Protein AF-A0A919H7Z7-F1 (afdb_monomer)

Mean predicted aligned error: 9.67 Å

Solvent-accessible surface area (backbone atoms only — not comparable to full-atom values): 5121 Å² total; per-residue (Å²): 135,91,44,68,61,90,94,42,79,44,87,48,73,65,46,50,49,51,51,26,50,52,31,63,70,55,76,95,84,66,53,74,66,58,46,49,54,37,40,50,52,20,49,50,61,32,69,76,35,67,72,50,37,53,50,53,53,50,52,51,48,53,53,42,65,77,70,43,96,58,57,69,64,56,56,54,58,54,58,55,53,58,68,74,75,111

Secondary structure (DSSP, 8-state):
--EEETTEEE-SHHHHHHHHHHHHH--TT--HHHHHHHHHHHHHHHHT-HHHHHHHHHHHHHHHHHH-SSHHHHHHHHHHHHHH--

Sequence (86 aa):
MRHFIGHREIVTGDDTLRFALDLWLGPGDETPEERAARLDAGRQILADDPDLFDRAMHLVTEVLDHVATDVLDRAHLTATREVTAA

Foldseek 3Di:
DFDDDPHDTDPDLVSLLVQLVCLQVDDPDDDPVSNVVSPVVSVVSCVVDVVSVVVNVVVVVVVCVVVDPPPVVVVVVVVVVVVVVD

pLDDT: mean 80.06, std 15.01, range [47.41, 96.38]

Radius of gyration: 15.49 Å; Cα contacts (8 Å, |Δi|>4): 40; chains: 1; bounding box: 32×25×46 Å

Nearest PDB structures (foldseek):
  7q83-assembly1_B  TM=3.768E-01  e=2.167E+00  Saccharomyces cerevisiae S288C
  5m4y-assembly1_A  TM=3.945E-01  e=3.218E+00  Saccharomyces cerevisiae S288C

Structure (mmCIF, N/CA/C/O backbone):
data_AF-A0A919H7Z7-F1
#
_entry.id   AF-A0A919H7Z7-F1
#
loop_
_atom_site.group_PDB
_atom_site.id
_atom_site.type_symbol
_atom_site.label_atom_id
_atom_site.label_alt_id
_atom_site.label_comp_id
_atom_site.label_asym_id
_atom_site.label_entity_id
_atom_site.label_seq_id
_atom_site.pdbx_PDB_ins_code
_atom_site.Cartn_x
_atom_site.Cartn_y
_atom_site.Cartn_z
_atom_site.occupancy
_atom_site.B_iso_or_eq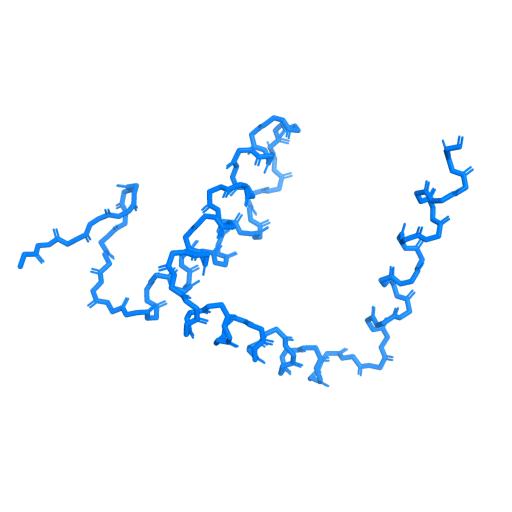uiv
_atom_site.auth_seq_id
_atom_site.auth_comp_id
_atom_site.auth_asym_id
_atom_site.auth_atom_id
_atom_site.pdbx_PDB_model_num
ATOM 1 N N . MET A 1 1 ? 3.497 6.940 -24.018 1.00 56.41 1 MET A N 1
ATOM 2 C CA . MET A 1 1 ? 2.070 7.039 -23.638 1.00 56.41 1 MET A CA 1
ATOM 3 C C . MET A 1 1 ? 2.028 7.506 -22.194 1.00 56.41 1 MET A C 1
ATOM 5 O O . MET A 1 1 ? 2.871 7.049 -21.437 1.00 56.41 1 MET A O 1
ATOM 9 N N . ARG A 1 2 ? 1.154 8.454 -21.835 1.00 68.00 2 ARG A N 1
ATOM 10 C CA . ARG A 1 2 ? 1.050 8.952 -20.451 1.00 68.00 2 ARG A CA 1
ATOM 11 C C . ARG A 1 2 ? 0.152 7.997 -19.666 1.00 68.00 2 ARG A C 1
ATOM 13 O O . ARG A 1 2 ? -0.962 7.741 -20.120 1.00 68.00 2 ARG A O 1
ATOM 20 N N . HIS A 1 3 ? 0.648 7.440 -18.565 1.00 74.69 3 HIS A N 1
ATOM 21 C CA . HIS A 1 3 ? -0.105 6.523 -17.711 1.00 74.69 3 HIS A CA 1
ATOM 22 C C . HIS A 1 3 ? -0.610 7.281 -16.484 1.00 74.69 3 HIS A C 1
ATOM 24 O O . HIS A 1 3 ? 0.145 8.032 -15.870 1.00 74.69 3 HIS A O 1
ATOM 30 N N . PHE A 1 4 ? -1.883 7.108 -16.143 1.00 75.75 4 PHE A N 1
ATOM 31 C CA . PHE A 1 4 ? -2.511 7.795 -15.020 1.00 75.75 4 PHE A CA 1
ATOM 32 C C . PHE A 1 4 ? -3.191 6.786 -14.106 1.00 75.75 4 PHE A C 1
ATOM 34 O O . PHE A 1 4 ? -3.872 5.883 -14.586 1.00 75.75 4 PHE A O 1
ATOM 41 N N . ILE A 1 5 ? -3.043 6.982 -12.797 1.00 74.38 5 ILE A N 1
ATOM 42 C CA . ILE A 1 5 ? -3.851 6.305 -11.781 1.00 74.38 5 ILE A CA 1
ATOM 43 C C . ILE A 1 5 ? -4.564 7.403 -10.982 1.00 74.38 5 ILE A C 1
ATOM 45 O O . ILE A 1 5 ? -3.927 8.275 -10.384 1.00 74.38 5 ILE A O 1
ATOM 49 N N . GLY A 1 6 ? -5.899 7.427 -11.049 1.00 78.62 6 GLY A N 1
ATOM 50 C CA . GLY A 1 6 ? -6.699 8.555 -10.562 1.00 78.62 6 GLY A CA 1
ATOM 51 C C . GLY A 1 6 ? -6.344 9.862 -11.287 1.00 78.62 6 GLY A C 1
ATOM 52 O O . GLY A 1 6 ? -6.425 9.943 -12.511 1.00 78.62 6 GLY A O 1
ATOM 53 N N . HIS A 1 7 ? -5.929 10.885 -10.533 1.00 73.00 7 HIS A N 1
ATOM 54 C CA . HIS A 1 7 ? -5.484 12.184 -11.068 1.00 73.00 7 HIS A CA 1
ATOM 55 C C . HIS A 1 7 ? -3.957 12.328 -11.180 1.00 73.00 7 HIS A C 1
ATOM 57 O O . HIS A 1 7 ? -3.469 13.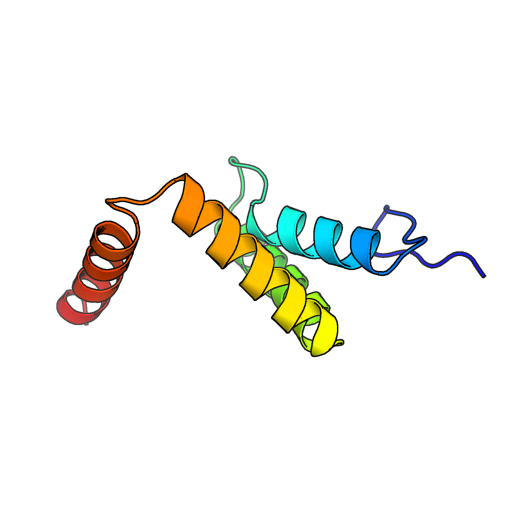406 -11.522 1.00 73.00 7 HIS A O 1
ATOM 63 N N . ARG A 1 8 ? -3.187 11.276 -10.875 1.00 69.94 8 ARG A N 1
ATOM 64 C CA . ARG A 1 8 ? -1.722 11.335 -10.830 1.00 69.94 8 ARG A CA 1
ATOM 65 C C . ARG A 1 8 ? -1.113 10.695 -12.073 1.00 69.94 8 ARG A C 1
ATOM 67 O O . ARG A 1 8 ? -1.499 9.595 -12.461 1.00 69.94 8 ARG A O 1
ATOM 74 N N . GLU A 1 9 ? -0.155 11.390 -12.682 1.00 78.44 9 GLU A N 1
ATOM 75 C CA . GLU A 1 9 ? 0.682 10.825 -13.741 1.00 78.44 9 GLU A CA 1
ATOM 76 C C . GLU A 1 9 ? 1.727 9.896 -13.121 1.00 78.44 9 GLU A C 1
ATOM 78 O O . GLU A 1 9 ? 2.410 10.271 -12.168 1.00 78.44 9 GLU A O 1
ATOM 83 N N . ILE A 1 10 ? 1.829 8.687 -13.662 1.00 75.06 10 ILE A N 1
ATOM 84 C CA . ILE A 1 10 ? 2.784 7.665 -13.246 1.00 75.06 10 ILE A CA 1
ATOM 85 C C . ILE A 1 10 ? 3.860 7.589 -14.320 1.00 75.06 10 ILE A C 1
ATOM 87 O O . ILE A 1 10 ? 3.588 7.195 -15.458 1.00 75.06 10 ILE A O 1
ATOM 91 N N . VAL A 1 11 ? 5.072 8.009 -13.965 1.00 70.69 11 VAL A N 1
ATOM 92 C CA . VAL A 1 11 ? 6.213 8.076 -14.885 1.00 70.69 11 VAL A CA 1
ATOM 93 C C . VAL A 1 11 ? 7.173 6.914 -14.631 1.00 70.69 11 VAL A C 1
ATOM 95 O O . VAL A 1 11 ? 7.804 6.427 -15.570 1.00 70.69 11 VAL 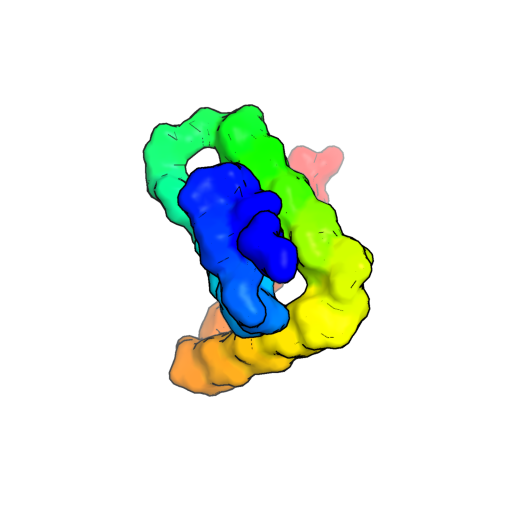A O 1
ATOM 98 N N . THR A 1 12 ? 7.251 6.427 -13.389 1.00 79.88 12 THR A N 1
ATOM 99 C CA . THR A 1 12 ? 8.127 5.320 -12.979 1.00 79.88 12 THR A CA 1
ATOM 100 C C . THR A 1 12 ? 7.415 4.315 -12.066 1.00 79.88 12 THR A C 1
ATOM 102 O O . THR A 1 12 ? 6.344 4.589 -11.529 1.00 79.88 12 THR A O 1
ATOM 105 N N . GLY A 1 13 ? 8.032 3.147 -11.844 1.00 78.00 13 GLY A N 1
ATOM 106 C CA . GLY A 1 13 ? 7.551 2.188 -10.839 1.00 78.00 13 GLY A CA 1
ATOM 107 C C . GLY A 1 13 ? 7.539 2.762 -9.416 1.00 78.00 13 GLY A C 1
ATOM 108 O O . GLY A 1 13 ? 6.660 2.424 -8.628 1.00 78.00 13 GLY A O 1
ATOM 109 N N . ASP A 1 14 ? 8.444 3.693 -9.107 1.00 85.69 14 ASP A N 1
ATOM 110 C CA . ASP A 1 14 ? 8.481 4.376 -7.809 1.00 85.69 14 ASP A CA 1
ATOM 111 C C . ASP A 1 14 ? 7.287 5.325 -7.629 1.00 85.69 14 ASP A C 1
ATOM 113 O O . ASP A 1 14 ? 6.798 5.501 -6.513 1.00 85.69 14 ASP A O 1
ATOM 117 N N . ASP A 1 15 ? 6.762 5.904 -8.716 1.00 85.56 15 ASP A N 1
ATOM 118 C CA . ASP A 1 15 ? 5.522 6.684 -8.660 1.00 85.56 15 ASP A CA 1
ATOM 119 C C . ASP A 1 15 ? 4.323 5.806 -8.306 1.00 85.56 15 ASP A C 1
ATOM 121 O O . ASP A 1 15 ? 3.479 6.225 -7.509 1.00 85.56 15 ASP A O 1
ATOM 125 N N . THR A 1 16 ? 4.267 4.589 -8.856 1.00 88.06 16 THR A N 1
ATOM 126 C CA . THR A 1 16 ? 3.243 3.596 -8.515 1.00 88.06 16 THR A CA 1
ATOM 127 C C . THR A 1 16 ? 3.359 3.182 -7.052 1.00 88.06 16 THR A C 1
ATOM 129 O O . THR A 1 16 ? 2.361 3.199 -6.334 1.00 88.06 16 THR A O 1
ATOM 132 N N . LEU A 1 17 ? 4.578 2.878 -6.590 1.00 90.25 17 LEU A N 1
ATOM 133 C CA . LEU A 1 17 ? 4.850 2.495 -5.204 1.00 90.25 17 LEU A CA 1
ATOM 134 C C . LEU A 1 17 ? 4.421 3.591 -4.228 1.00 90.25 17 LEU A C 1
ATOM 136 O O . LEU A 1 17 ? 3.674 3.340 -3.285 1.00 90.25 17 LEU A O 1
ATOM 140 N N . ARG A 1 18 ? 4.855 4.827 -4.486 1.00 90.25 18 ARG A N 1
ATOM 141 C CA . ARG A 1 18 ? 4.494 5.995 -3.684 1.00 90.25 18 ARG A CA 1
ATOM 142 C C . ARG A 1 18 ? 2.987 6.198 -3.645 1.00 90.25 18 ARG A C 1
ATOM 144 O O . ARG A 1 18 ? 2.440 6.425 -2.575 1.00 90.25 18 ARG A O 1
ATOM 151 N N . PHE A 1 19 ? 2.312 6.108 -4.790 1.00 91.50 19 PHE A N 1
ATOM 152 C CA . PHE A 1 19 ? 0.866 6.289 -4.840 1.00 91.50 19 PHE A CA 1
ATOM 153 C C . PHE A 1 19 ? 0.123 5.196 -4.064 1.00 91.50 19 PHE A C 1
ATOM 155 O O . PHE A 1 19 ? -0.805 5.506 -3.320 1.00 91.50 19 PHE A O 1
ATOM 162 N N . ALA A 1 20 ? 0.558 3.939 -4.174 1.00 92.25 20 ALA A N 1
ATOM 163 C CA . ALA A 1 20 ? 0.001 2.860 -3.373 1.00 92.25 20 ALA A CA 1
ATOM 164 C C . ALA A 1 20 ? 0.180 3.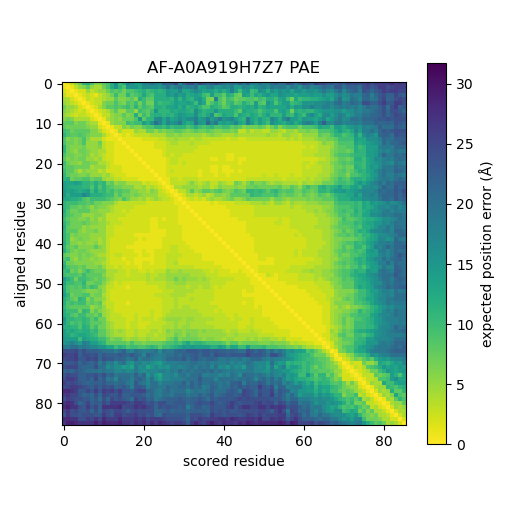136 -1.873 1.00 92.25 20 ALA A C 1
ATOM 166 O O . ALA A 1 20 ? -0.791 3.073 -1.129 1.00 92.25 20 ALA A O 1
ATOM 167 N N . LEU A 1 21 ? 1.381 3.512 -1.423 1.00 91.62 21 LEU A N 1
ATOM 168 C CA . LEU A 1 21 ? 1.642 3.833 -0.014 1.00 91.62 21 LEU A CA 1
ATOM 169 C C . LEU A 1 21 ? 0.850 5.057 0.478 1.00 91.62 21 LEU A C 1
ATOM 171 O O . LEU A 1 21 ? 0.318 5.017 1.586 1.00 91.62 21 LEU A O 1
ATOM 175 N N . ASP A 1 22 ? 0.688 6.098 -0.346 1.00 91.94 22 ASP A N 1
ATOM 176 C CA . ASP A 1 22 ? -0.187 7.244 -0.050 1.00 91.94 22 ASP A CA 1
ATOM 177 C C . ASP A 1 22 ? -1.631 6.763 0.218 1.00 91.94 22 ASP A C 1
ATOM 179 O O . ASP A 1 22 ? -2.275 7.203 1.176 1.00 91.94 22 ASP A O 1
ATOM 183 N N . LEU A 1 23 ? -2.123 5.802 -0.578 1.00 93.12 23 LEU A N 1
ATOM 184 C CA . LEU A 1 23 ? -3.419 5.150 -0.366 1.00 93.12 23 LEU A CA 1
ATOM 185 C C . LEU A 1 23 ? -3.454 4.245 0.868 1.00 93.12 23 LEU A C 1
ATOM 187 O O . LEU A 1 23 ? -4.545 3.925 1.310 1.00 93.12 23 LEU A O 1
ATOM 191 N N . TRP A 1 24 ? -2.340 3.825 1.462 1.00 91.69 24 TRP A N 1
ATOM 192 C CA . TRP A 1 24 ? -2.360 3.107 2.744 1.00 91.69 24 TRP A CA 1
ATOM 193 C C . TRP A 1 24 ? -2.423 4.068 3.933 1.00 91.69 24 TRP A C 1
ATOM 195 O O . TRP A 1 24 ? -3.166 3.820 4.887 1.00 91.69 24 TRP A O 1
ATOM 205 N N . LEU A 1 25 ? -1.710 5.191 3.845 1.00 90.00 25 LEU A N 1
ATOM 206 C CA . LEU A 1 25 ? -1.652 6.208 4.896 1.00 90.00 25 LEU A CA 1
ATOM 207 C C . LEU A 1 25 ? -2.982 6.963 5.030 1.00 90.00 25 LEU A C 1
ATOM 209 O O . LEU A 1 25 ? -3.532 7.025 6.128 1.00 90.00 25 LEU A O 1
ATOM 213 N N . GLY A 1 26 ? -3.529 7.431 3.905 1.00 87.38 26 GLY A N 1
ATOM 214 C CA . GLY A 1 26 ? -4.820 8.116 3.827 1.00 87.38 26 GLY A CA 1
ATOM 215 C C . GLY A 1 26 ? -4.911 9.482 4.517 1.00 87.38 26 GLY A C 1
ATOM 216 O O . GLY A 1 26 ? -4.078 9.823 5.360 1.00 87.38 26 GLY A O 1
ATOM 217 N N . PRO A 1 27 ? -5.924 10.292 4.167 1.00 82.38 27 PRO A N 1
ATOM 218 C CA . PRO A 1 27 ? -6.357 11.424 4.982 1.00 82.38 27 PRO A CA 1
ATOM 219 C C . PRO A 1 27 ? -6.925 10.989 6.350 1.00 82.38 27 PRO A C 1
ATOM 221 O O . PRO A 1 27 ? -7.416 9.880 6.528 1.00 82.38 27 PRO A O 1
ATOM 224 N N . GLY A 1 28 ? -6.815 11.850 7.365 1.00 77.69 28 GLY A N 1
ATOM 225 C CA . GLY A 1 28 ? -7.236 11.534 8.741 1.00 77.69 28 GLY A CA 1
ATOM 226 C C . GLY A 1 28 ? -8.737 11.706 9.017 1.00 77.69 28 GLY A C 1
ATOM 227 O O . GLY A 1 28 ? -9.176 11.432 10.131 1.00 77.69 28 GLY A O 1
ATOM 228 N N . ASP A 1 29 ? -9.505 12.190 8.042 1.00 89.75 29 ASP A N 1
ATOM 229 C CA . ASP A 1 29 ? -10.888 12.665 8.167 1.00 89.75 29 ASP A CA 1
ATOM 230 C C . ASP A 1 29 ? -11.902 11.864 7.326 1.00 89.75 29 ASP A C 1
ATOM 232 O O . ASP A 1 29 ? -12.918 12.395 6.887 1.00 89.75 29 ASP A O 1
ATOM 236 N N . GLU A 1 30 ? -11.650 10.572 7.123 1.00 93.31 30 GLU A N 1
ATOM 237 C CA . GLU A 1 30 ? -12.466 9.689 6.271 1.00 93.31 30 GLU A CA 1
ATOM 238 C C . GLU A 1 30 ? -13.543 8.920 7.047 1.00 93.31 30 GLU A C 1
ATOM 240 O O . GLU A 1 30 ? -13.369 8.547 8.213 1.00 93.31 30 GLU A O 1
ATOM 245 N N . THR A 1 31 ? -14.638 8.593 6.358 1.00 95.31 31 THR A N 1
ATOM 246 C CA . THR A 1 31 ? -15.599 7.589 6.833 1.00 95.31 31 THR A CA 1
ATOM 247 C C . THR A 1 31 ? -14.999 6.174 6.790 1.00 95.31 31 THR A C 1
ATOM 249 O O . THR A 1 31 ? -14.055 5.911 6.036 1.00 95.31 31 THR A O 1
ATOM 252 N N . PRO A 1 32 ? -15.536 5.217 7.572 1.00 94.56 32 PRO A N 1
ATOM 253 C CA . PRO A 1 32 ? -15.084 3.825 7.524 1.00 94.56 32 PRO A CA 1
ATOM 254 C C . PRO A 1 32 ? -15.142 3.206 6.120 1.00 94.56 32 PRO A C 1
ATOM 256 O O . PRO A 1 32 ? -14.242 2.455 5.741 1.00 94.56 32 PRO A O 1
ATOM 259 N N . GLU A 1 33 ? -16.173 3.531 5.343 1.00 95.50 33 GLU A N 1
ATOM 260 C CA . GLU A 1 33 ? -16.376 3.037 3.983 1.00 95.50 33 GLU A CA 1
ATOM 261 C C . GLU A 1 33 ? -15.349 3.621 3.004 1.00 95.50 33 GLU A C 1
ATOM 263 O O . GLU A 1 33 ? -14.763 2.879 2.213 1.00 95.50 33 GLU A O 1
ATOM 268 N N . GLU A 1 34 ? -15.079 4.927 3.083 1.00 95.06 34 GLU A N 1
ATOM 269 C CA . GLU A 1 34 ? -14.040 5.583 2.277 1.00 95.06 34 GLU A CA 1
ATOM 270 C C . GLU A 1 34 ? -12.657 5.013 2.594 1.00 95.06 34 GLU A C 1
ATOM 272 O O . GLU A 1 34 ? -11.893 4.687 1.680 1.00 95.06 34 GLU A O 1
ATOM 277 N N . ARG A 1 35 ? -12.368 4.799 3.883 1.00 95.06 35 ARG A N 1
ATOM 278 C CA . ARG A 1 35 ? -11.133 4.155 4.333 1.00 95.06 35 ARG A CA 1
ATOM 279 C C . ARG A 1 35 ? -10.983 2.753 3.763 1.00 95.06 35 ARG A C 1
ATOM 281 O O . ARG A 1 35 ? -9.906 2.397 3.286 1.00 95.06 35 ARG A O 1
ATOM 288 N N . ALA A 1 36 ? -12.044 1.951 3.807 1.00 95.44 36 ALA A N 1
ATOM 289 C CA . ALA A 1 36 ? -12.025 0.596 3.270 1.00 95.44 36 ALA A CA 1
ATOM 290 C C . ALA A 1 36 ? -11.760 0.594 1.757 1.00 95.44 36 ALA A C 1
ATOM 292 O O . ALA A 1 36 ? -10.879 -0.131 1.299 1.00 95.44 36 ALA A O 1
ATOM 293 N N . ALA A 1 37 ? -12.455 1.447 1.000 1.00 95.44 37 ALA A N 1
ATOM 294 C CA . ALA A 1 37 ? -12.280 1.557 -0.447 1.00 95.44 37 ALA A CA 1
ATOM 295 C C . ALA A 1 37 ? -10.863 2.011 -0.834 1.00 95.44 37 ALA A C 1
ATOM 297 O O . ALA A 1 37 ? -10.256 1.474 -1.760 1.00 95.44 37 ALA A O 1
ATOM 298 N N . ARG A 1 38 ? -10.304 2.977 -0.100 1.00 95.12 38 ARG A N 1
ATOM 299 C CA . ARG A 1 38 ? -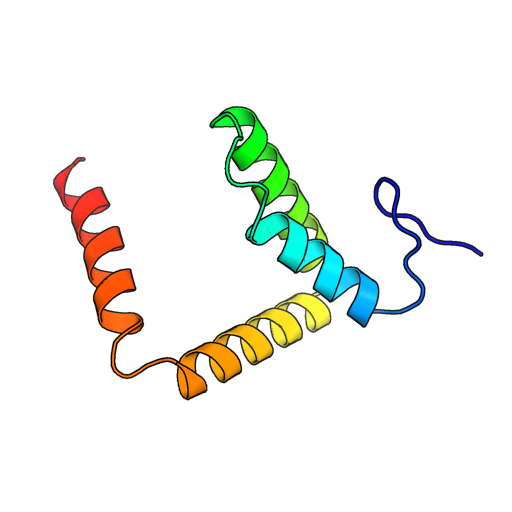8.939 3.462 -0.318 1.00 95.12 38 ARG A CA 1
ATOM 300 C C . ARG A 1 38 ? -7.894 2.373 -0.048 1.00 95.12 38 ARG A C 1
ATOM 302 O O . ARG A 1 38 ? -6.991 2.183 -0.863 1.00 95.12 38 ARG A O 1
ATOM 309 N N . LEU A 1 39 ? -8.016 1.660 1.075 1.00 95.38 39 LEU A N 1
ATOM 310 C CA . LEU A 1 39 ? -7.107 0.563 1.429 1.00 95.38 39 LEU A CA 1
ATOM 311 C C . LEU A 1 39 ? -7.189 -0.590 0.423 1.00 95.38 39 LEU A C 1
ATOM 313 O O . LEU A 1 39 ? -6.160 -1.170 0.079 1.00 95.38 39 LEU A O 1
ATOM 317 N N . ASP A 1 40 ? -8.390 -0.905 -0.062 1.00 96.38 40 ASP A N 1
ATOM 318 C CA . ASP A 1 40 ? -8.599 -1.901 -1.115 1.00 96.38 40 ASP A CA 1
ATOM 319 C C . ASP A 1 40 ? -7.887 -1.496 -2.413 1.00 96.38 40 ASP A C 1
ATOM 321 O O . ASP A 1 40 ? -7.098 -2.272 -2.951 1.00 96.38 40 ASP A O 1
ATOM 325 N N . ALA A 1 41 ? -8.034 -0.238 -2.841 1.00 94.50 41 ALA A N 1
ATOM 326 C CA . ALA A 1 41 ? -7.328 0.286 -4.009 1.00 94.50 41 ALA A CA 1
ATOM 327 C C . ALA A 1 41 ? -5.796 0.235 -3.845 1.00 94.50 41 ALA A C 1
ATOM 329 O O . ALA A 1 41 ? -5.085 -0.197 -4.753 1.00 94.50 41 ALA A O 1
ATOM 330 N N . GLY A 1 42 ? -5.273 0.631 -2.678 1.00 94.12 42 GLY A N 1
ATOM 331 C CA . GLY A 1 42 ? -3.841 0.541 -2.377 1.00 94.12 42 GLY A CA 1
ATOM 332 C C . GLY A 1 42 ? -3.327 -0.902 -2.395 1.00 94.12 42 GLY A C 1
ATOM 333 O O . GLY A 1 42 ? -2.229 -1.163 -2.885 1.00 94.12 42 GLY A O 1
ATOM 334 N N . ARG A 1 43 ? -4.127 -1.856 -1.902 1.00 94.25 43 ARG A N 1
ATOM 335 C CA . ARG A 1 43 ? -3.814 -3.290 -1.957 1.00 94.25 43 ARG A CA 1
ATOM 336 C C . ARG A 1 43 ? -3.820 -3.813 -3.390 1.00 94.25 43 ARG A C 1
ATOM 338 O O . ARG A 1 43 ? -2.906 -4.549 -3.746 1.00 94.25 43 ARG A O 1
ATOM 345 N N . GLN A 1 44 ? -4.815 -3.441 -4.190 1.00 94.69 44 GLN A N 1
ATOM 346 C CA . GLN A 1 44 ? -4.934 -3.889 -5.574 1.00 94.69 44 GLN A CA 1
ATOM 347 C C . GLN A 1 44 ? -3.716 -3.460 -6.401 1.00 94.69 44 GLN A C 1
ATOM 349 O O . GLN A 1 44 ? -3.108 -4.294 -7.061 1.00 94.69 44 GLN A O 1
ATOM 354 N N . ILE A 1 45 ? -3.287 -2.202 -6.272 1.00 91.44 45 ILE A N 1
ATOM 355 C CA . ILE A 1 45 ? -2.117 -1.682 -6.997 1.00 91.44 45 ILE A CA 1
ATOM 356 C C . ILE A 1 45 ? -0.835 -2.450 -6.645 1.00 91.44 45 ILE A C 1
ATOM 358 O O . ILE A 1 45 ? -0.028 -2.722 -7.529 1.00 91.44 45 ILE A O 1
ATOM 362 N N . LEU A 1 46 ? -0.633 -2.807 -5.371 1.00 92.38 46 LEU A N 1
ATOM 363 C CA . LEU A 1 46 ? 0.526 -3.616 -4.973 1.00 92.38 46 LEU A CA 1
ATOM 364 C C . LEU A 1 46 ? 0.405 -5.075 -5.433 1.00 92.38 46 LEU A C 1
ATOM 366 O O . LEU A 1 46 ? 1.417 -5.699 -5.724 1.00 92.38 46 LEU A O 1
ATOM 370 N N . ALA A 1 47 ? -0.808 -5.627 -5.485 1.00 91.50 47 ALA A N 1
ATOM 371 C CA . ALA A 1 47 ? -1.042 -7.003 -5.919 1.00 91.50 47 ALA A CA 1
ATOM 372 C C . ALA A 1 47 ? -0.842 -7.198 -7.431 1.00 91.50 47 ALA A C 1
ATOM 374 O O . ALA A 1 47 ? -0.524 -8.307 -7.861 1.00 91.50 47 ALA A O 1
ATOM 375 N N . ASP A 1 48 ? -1.008 -6.135 -8.221 1.00 91.38 48 ASP A N 1
ATOM 376 C CA . ASP A 1 48 ? -0.831 -6.163 -9.674 1.00 91.38 48 ASP A CA 1
ATOM 377 C C . ASP A 1 48 ? 0.645 -6.346 -10.101 1.00 91.38 48 ASP A C 1
ATOM 379 O O . ASP A 1 48 ? 0.903 -6.789 -11.221 1.00 91.38 48 ASP A O 1
ATOM 383 N N . ASP A 1 49 ? 1.615 -6.049 -9.223 1.00 88.62 49 ASP A N 1
ATOM 384 C CA . ASP A 1 49 ? 3.056 -6.224 -9.466 1.00 88.62 49 ASP A CA 1
ATOM 385 C C . ASP A 1 49 ? 3.768 -6.799 -8.217 1.00 88.62 49 ASP A C 1
ATOM 387 O O . ASP A 1 49 ? 4.032 -6.064 -7.259 1.00 88.62 49 ASP A O 1
ATOM 391 N N . PRO A 1 50 ? 4.132 -8.098 -8.215 1.00 89.81 50 PRO A N 1
ATOM 392 C CA . PRO A 1 50 ? 4.841 -8.728 -7.100 1.00 89.81 50 PRO A CA 1
ATOM 393 C C . PRO A 1 50 ? 6.155 -8.029 -6.714 1.00 89.81 50 PRO A C 1
ATOM 395 O O . PRO A 1 50 ? 6.452 -7.913 -5.525 1.00 89.81 50 PRO A O 1
ATOM 398 N N . ASP A 1 51 ? 6.905 -7.490 -7.682 1.00 91.19 51 ASP A N 1
ATOM 399 C CA . ASP A 1 51 ? 8.157 -6.776 -7.400 1.00 91.19 51 ASP A CA 1
ATOM 400 C C . ASP A 1 51 ? 7.883 -5.439 -6.692 1.00 91.19 51 ASP A C 1
ATOM 402 O O . ASP A 1 51 ? 8.742 -4.897 -5.990 1.00 91.19 51 ASP A O 1
ATOM 406 N N . LEU A 1 52 ? 6.701 -4.854 -6.901 1.00 89.94 52 LEU A N 1
ATOM 407 C CA . LEU A 1 52 ? 6.258 -3.641 -6.218 1.00 89.94 52 LEU A CA 1
ATOM 408 C C . LEU A 1 52 ? 5.879 -3.934 -4.765 1.00 89.94 52 LEU A C 1
ATOM 410 O O . LEU A 1 52 ? 6.246 -3.166 -3.872 1.00 89.94 52 LEU A O 1
ATOM 414 N N . PHE A 1 53 ? 5.189 -5.052 -4.527 1.00 90.88 53 PHE A N 1
ATOM 415 C CA . PHE A 1 53 ? 4.870 -5.522 -3.182 1.00 90.88 53 PHE A CA 1
ATOM 416 C C . PHE A 1 53 ? 6.141 -5.791 -2.367 1.00 90.88 53 PHE A C 1
ATOM 418 O O . PHE A 1 53 ? 6.272 -5.286 -1.250 1.00 90.88 53 PHE A O 1
ATOM 425 N N . ASP A 1 54 ? 7.112 -6.504 -2.942 1.00 93.69 54 ASP A N 1
ATOM 426 C CA . ASP A 1 54 ? 8.382 -6.800 -2.273 1.00 93.69 54 ASP A CA 1
ATOM 427 C C . ASP A 1 54 ? 9.156 -5.520 -1.928 1.00 93.69 54 ASP A C 1
ATOM 429 O O . ASP A 1 54 ? 9.660 -5.369 -0.811 1.00 93.69 54 ASP A O 1
ATOM 433 N N . ARG A 1 55 ? 9.185 -4.545 -2.846 1.00 93.50 55 ARG A N 1
ATOM 434 C CA . ARG A 1 55 ? 9.772 -3.220 -2.589 1.00 93.50 55 ARG A CA 1
ATOM 435 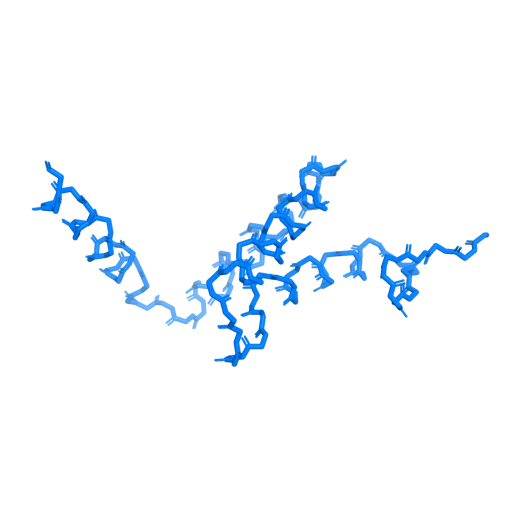C C . ARG A 1 55 ? 9.053 -2.472 -1.466 1.00 93.50 55 ARG A C 1
ATOM 437 O O . ARG A 1 55 ? 9.721 -1.901 -0.604 1.00 93.50 55 ARG A O 1
ATOM 444 N N . ALA A 1 56 ? 7.720 -2.494 -1.435 1.00 91.94 56 ALA A N 1
ATOM 445 C CA . ALA A 1 56 ? 6.940 -1.890 -0.355 1.00 91.94 56 ALA A CA 1
ATOM 446 C C . ALA A 1 56 ? 7.283 -2.517 1.005 1.00 91.94 56 ALA A C 1
ATOM 448 O O . ALA A 1 56 ? 7.525 -1.800 1.976 1.00 91.94 56 ALA A O 1
ATOM 449 N N . MET A 1 57 ? 7.361 -3.848 1.067 1.00 91.62 57 MET A N 1
ATOM 450 C CA . MET A 1 57 ? 7.707 -4.580 2.286 1.00 91.62 57 MET A CA 1
ATOM 451 C C . MET A 1 57 ? 9.136 -4.300 2.754 1.00 91.62 57 MET A C 1
ATOM 453 O O . MET A 1 57 ? 9.366 -4.154 3.958 1.00 91.62 57 MET A O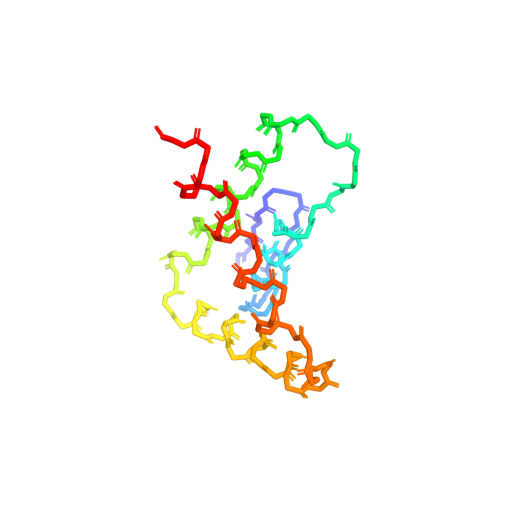 1
ATOM 457 N N . HIS A 1 58 ? 10.085 -4.181 1.824 1.00 91.88 58 HIS A N 1
ATOM 458 C CA . HIS A 1 58 ? 11.461 -3.814 2.147 1.00 91.88 58 HIS A CA 1
ATOM 459 C C . HIS A 1 58 ? 11.530 -2.421 2.782 1.00 91.88 58 HIS A C 1
ATOM 461 O O . HIS A 1 58 ? 12.097 -2.272 3.861 1.00 91.88 58 HIS A O 1
ATOM 467 N N . LEU A 1 59 ? 10.873 -1.428 2.171 1.00 88.88 59 LEU A N 1
ATOM 468 C CA . LEU A 1 59 ? 10.815 -0.062 2.697 1.00 88.88 59 LEU A CA 1
ATOM 469 C C . LEU A 1 59 ? 10.165 -0.001 4.079 1.00 88.88 59 LEU A C 1
ATOM 471 O O . LEU A 1 59 ? 10.688 0.652 4.978 1.00 88.88 59 LEU A O 1
ATOM 475 N N . VAL A 1 60 ? 9.033 -0.688 4.269 1.00 87.56 60 VAL A N 1
ATOM 476 C CA . VAL A 1 60 ? 8.374 -0.749 5.580 1.00 87.56 60 VAL A CA 1
ATOM 477 C C . VAL A 1 60 ? 9.321 -1.357 6.608 1.00 87.56 60 VAL A C 1
ATOM 479 O O . VAL A 1 60 ? 9.469 -0.798 7.687 1.00 87.56 60 VAL A O 1
ATOM 482 N N . THR A 1 61 ? 10.004 -2.451 6.275 1.00 87.62 61 THR A N 1
ATOM 483 C CA . THR A 1 61 ? 10.957 -3.100 7.186 1.00 87.62 61 THR A CA 1
ATOM 484 C C . THR A 1 61 ? 12.118 -2.175 7.544 1.00 87.62 61 THR A C 1
ATOM 486 O O . THR A 1 61 ? 12.463 -2.077 8.715 1.00 87.62 61 THR A O 1
ATOM 489 N N . GLU A 1 62 ? 12.678 -1.453 6.576 1.00 87.25 62 GLU A N 1
ATOM 490 C CA . GLU A 1 62 ? 13.774 -0.505 6.800 1.00 87.25 62 GLU A CA 1
ATOM 491 C C . GLU A 1 62 ? 13.347 0.668 7.692 1.00 87.25 62 GLU A C 1
ATOM 493 O O . GLU A 1 62 ? 14.050 1.021 8.640 1.00 87.25 62 GLU A O 1
ATOM 498 N N . VAL A 1 63 ? 12.163 1.240 7.443 1.00 84.50 63 VAL A N 1
ATOM 499 C CA . VAL A 1 63 ? 11.588 2.293 8.294 1.00 84.50 63 VAL A CA 1
ATOM 500 C C . VAL A 1 63 ? 11.340 1.765 9.702 1.00 84.50 63 VAL A C 1
ATOM 502 O O . VAL A 1 63 ? 11.638 2.451 10.676 1.00 84.50 63 VAL A O 1
ATOM 505 N N . LEU A 1 64 ? 10.814 0.547 9.826 1.00 80.81 64 LEU A N 1
ATOM 506 C CA . LEU A 1 64 ? 10.606 -0.086 11.119 1.00 80.81 64 LEU A CA 1
ATOM 507 C C . LEU A 1 64 ? 11.928 -0.325 11.843 1.00 80.81 64 LEU A C 1
ATOM 509 O O . LEU A 1 64 ? 11.998 0.017 13.009 1.00 80.81 64 LEU A O 1
ATOM 513 N N . ASP A 1 65 ? 12.975 -0.813 11.186 1.00 80.69 65 ASP A N 1
ATOM 514 C CA . ASP A 1 65 ? 14.299 -1.000 11.797 1.00 80.69 65 ASP A CA 1
ATOM 515 C C . ASP A 1 65 ? 14.880 0.325 12.329 1.00 80.69 65 ASP A C 1
ATOM 517 O O . ASP A 1 65 ? 15.408 0.390 13.437 1.00 80.69 65 ASP A O 1
ATOM 521 N N . HIS A 1 66 ? 14.673 1.427 11.601 1.00 74.12 66 HIS A N 1
ATOM 522 C CA . HIS A 1 66 ? 15.108 2.763 12.024 1.00 74.12 66 HIS A CA 1
ATOM 523 C C . HIS A 1 66 ? 14.256 3.373 13.151 1.00 74.12 66 HIS A C 1
ATOM 525 O O . HIS A 1 66 ? 14.720 4.269 13.859 1.00 74.12 66 HIS A O 1
ATOM 531 N N . VAL A 1 67 ? 13.003 2.934 13.309 1.00 72.44 67 VAL A N 1
ATOM 532 C CA . VAL A 1 67 ? 12.025 3.505 14.255 1.00 72.44 67 VAL A CA 1
ATOM 533 C C . VAL A 1 67 ? 11.784 2.593 15.467 1.00 72.44 67 VAL A C 1
ATOM 535 O O . VAL A 1 67 ? 11.301 3.054 16.504 1.00 72.44 67 VAL A O 1
ATOM 538 N N . ALA A 1 68 ? 12.101 1.302 15.376 1.00 62.28 68 ALA A N 1
ATOM 539 C CA . ALA A 1 68 ? 11.647 0.294 16.320 1.00 62.28 68 ALA A CA 1
ATOM 540 C C . ALA A 1 68 ? 12.767 -0.229 17.219 1.00 62.28 68 ALA A C 1
ATOM 542 O O . ALA A 1 68 ? 13.580 -1.065 16.846 1.00 62.28 68 ALA A O 1
ATOM 543 N N . THR A 1 69 ? 12.651 0.117 18.497 1.00 55.44 69 THR A N 1
ATOM 544 C CA . THR A 1 69 ? 12.674 -0.931 19.527 1.00 55.44 69 THR A CA 1
ATOM 545 C C . THR A 1 69 ? 11.256 -1.483 19.804 1.00 55.44 69 THR A C 1
ATOM 547 O O . THR A 1 69 ? 11.139 -2.612 20.249 1.00 55.44 69 THR A O 1
ATOM 550 N N . ASP A 1 70 ? 10.170 -0.775 19.438 1.00 62.81 70 ASP A N 1
ATOM 551 C CA . ASP A 1 70 ? 8.831 -0.987 20.047 1.00 62.81 70 ASP A CA 1
ATOM 552 C C . ASP A 1 70 ? 7.653 -1.305 19.086 1.00 62.81 70 ASP A C 1
ATOM 554 O O . ASP A 1 70 ? 6.492 -1.334 19.502 1.00 62.81 70 ASP A O 1
ATOM 558 N N . VAL A 1 71 ? 7.872 -1.490 17.776 1.00 61.94 71 VAL A N 1
ATOM 559 C CA . VAL A 1 71 ? 6.739 -1.624 16.825 1.00 61.94 71 VAL A CA 1
ATOM 560 C C . VAL A 1 71 ? 6.070 -3.004 16.866 1.00 61.94 71 VAL A C 1
ATOM 562 O O . VAL A 1 71 ? 4.841 -3.086 16.780 1.00 61.94 71 VAL A O 1
ATOM 565 N N . LEU A 1 72 ? 6.842 -4.078 17.057 1.00 60.84 72 LEU A N 1
ATOM 566 C CA . LEU A 1 72 ? 6.287 -5.432 17.179 1.00 60.84 72 LEU A CA 1
ATOM 567 C C . LEU A 1 72 ? 5.375 -5.567 18.411 1.00 60.84 72 LEU A C 1
ATOM 569 O O .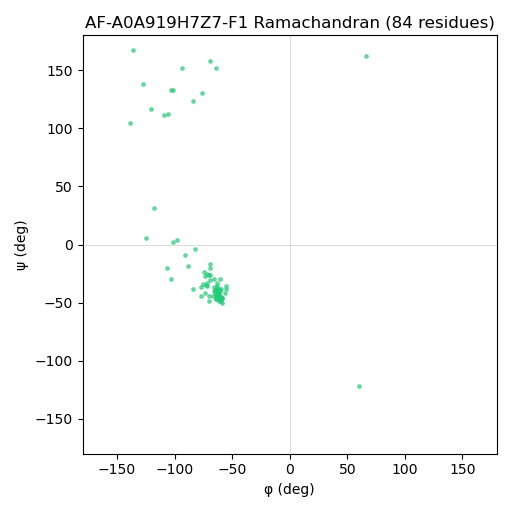 LEU A 1 72 ? 4.329 -6.215 18.329 1.00 60.84 72 LEU A O 1
ATOM 573 N N . ASP A 1 73 ? 5.682 -4.855 19.496 1.00 62.62 73 ASP A N 1
ATOM 574 C CA . ASP A 1 73 ? 4.868 -4.852 20.714 1.00 62.62 73 ASP A CA 1
ATOM 575 C C . ASP A 1 73 ? 3.478 -4.226 20.488 1.00 62.62 73 ASP A C 1
ATOM 577 O O . ASP A 1 73 ? 2.469 -4.734 20.986 1.00 62.62 73 ASP A O 1
ATOM 581 N N . ARG A 1 74 ? 3.363 -3.179 19.655 1.00 56.75 74 ARG A N 1
ATOM 582 C CA . ARG A 1 74 ? 2.053 -2.586 19.301 1.00 56.75 74 ARG A CA 1
ATOM 583 C C . ARG A 1 74 ? 1.245 -3.429 18.315 1.00 56.75 74 ARG A C 1
ATOM 585 O O . ARG A 1 74 ? 0.014 -3.460 18.410 1.00 56.75 74 ARG A O 1
ATOM 592 N N . ALA A 1 75 ? 1.908 -4.117 17.384 1.00 60.94 75 ALA A N 1
ATOM 593 C CA . ALA A 1 75 ? 1.238 -5.027 16.455 1.00 60.94 75 ALA A CA 1
ATOM 594 C C . ALA A 1 75 ? 0.586 -6.203 17.209 1.00 60.94 75 ALA A C 1
ATOM 596 O O . ALA A 1 75 ? -0.588 -6.512 16.987 1.00 60.94 75 ALA A O 1
ATOM 597 N N . HIS A 1 76 ? 1.297 -6.780 18.186 1.00 56.16 76 HIS A N 1
ATOM 598 C CA . HIS A 1 76 ? 0.771 -7.838 19.053 1.00 56.16 76 HIS A CA 1
ATOM 599 C C . HIS A 1 76 ? -0.423 -7.387 19.918 1.00 56.16 76 HIS A C 1
ATOM 601 O O . HIS A 1 76 ? -1.384 -8.144 20.083 1.00 56.16 76 HIS A O 1
ATOM 607 N N . LEU A 1 77 ? -0.428 -6.149 20.427 1.00 52.72 77 LEU A N 1
ATOM 608 C CA . LEU A 1 77 ? -1.555 -5.612 21.210 1.00 52.72 77 LEU A CA 1
ATOM 609 C C . LEU A 1 77 ? -2.845 -5.446 20.391 1.00 52.72 77 LEU A C 1
ATOM 611 O O . LEU A 1 77 ? -3.943 -5.568 20.939 1.00 52.72 77 LEU A O 1
ATOM 615 N N . THR A 1 78 ? -2.725 -5.193 19.088 1.00 52.28 78 THR A N 1
ATOM 616 C CA . THR A 1 78 ? -3.881 -5.005 18.198 1.00 52.28 78 THR A CA 1
ATOM 617 C C . THR A 1 78 ? -4.520 -6.350 17.843 1.00 52.28 78 THR A C 1
ATOM 619 O O . THR A 1 78 ? -5.729 -6.510 17.994 1.00 52.28 78 THR A O 1
ATOM 622 N N . ALA A 1 79 ? -3.708 -7.360 17.511 1.00 54.34 79 ALA A N 1
ATOM 623 C CA . ALA A 1 79 ? -4.187 -8.715 17.221 1.00 54.34 79 ALA A CA 1
ATOM 624 C C . ALA A 1 79 ? -4.857 -9.395 18.436 1.00 54.34 79 ALA A C 1
ATOM 626 O O . ALA A 1 79 ? -5.851 -10.105 18.297 1.00 54.34 79 ALA A O 1
ATOM 627 N N . THR A 1 80 ? -4.364 -9.143 19.654 1.00 50.78 80 THR A N 1
ATOM 628 C CA . THR A 1 80 ? -4.931 -9.738 20.883 1.00 50.78 80 THR A CA 1
ATOM 629 C C . THR A 1 80 ? -6.323 -9.176 21.226 1.00 50.78 80 THR A C 1
ATOM 631 O O . THR A 1 80 ? -7.143 -9.863 21.840 1.00 50.78 80 THR A O 1
ATOM 634 N N . ARG A 1 81 ? -6.631 -7.942 20.800 1.00 50.03 81 ARG A N 1
ATOM 635 C CA . ARG A 1 81 ? -7.955 -7.321 20.975 1.00 50.03 81 ARG A CA 1
ATOM 636 C C . ARG A 1 81 ? -9.025 -7.915 20.060 1.00 50.03 81 ARG A C 1
ATOM 638 O O . ARG A 1 81 ? -10.168 -8.024 20.485 1.00 50.03 81 ARG A O 1
ATOM 645 N N . GLU A 1 82 ? -8.669 -8.315 18.843 1.00 52.25 82 GLU A N 1
ATOM 646 C CA . GLU A 1 82 ? -9.619 -8.930 17.905 1.00 52.25 82 GLU A CA 1
ATOM 647 C C . GLU A 1 82 ? -10.004 -10.353 18.335 1.00 52.25 82 GLU A C 1
ATOM 649 O O . GLU A 1 82 ? -11.164 -10.735 18.225 1.00 52.25 82 GLU A O 1
ATOM 654 N N . VAL A 1 83 ? -9.065 -11.109 18.917 1.00 55.16 83 VAL A N 1
ATOM 655 C CA . VAL A 1 83 ? -9.309 -12.484 19.400 1.00 55.16 83 VAL A CA 1
ATOM 656 C C . VAL A 1 83 ? -10.152 -12.529 20.680 1.00 55.16 83 VAL A C 1
ATOM 658 O O . VAL A 1 83 ? -10.834 -13.514 20.930 1.00 55.16 83 VAL A O 1
ATOM 661 N N . THR A 1 84 ? -10.124 -11.480 21.504 1.00 56.72 84 THR A N 1
ATOM 662 C CA . THR A 1 84 ? -10.904 -11.423 22.758 1.00 56.72 84 THR A CA 1
ATOM 663 C C . THR A 1 84 ? -12.294 -10.803 22.594 1.00 56.72 84 THR A C 1
ATOM 665 O O . THR A 1 84 ? -13.090 -10.856 23.530 1.00 56.72 84 THR A O 1
ATOM 668 N N . ALA A 1 85 ? -12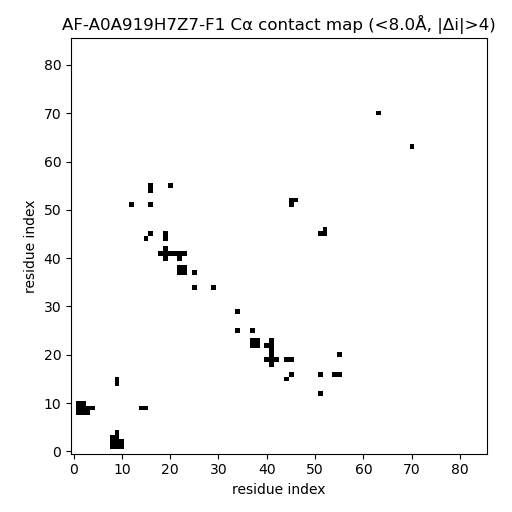.597 -10.229 21.427 1.00 53.69 85 ALA A N 1
ATOM 669 C CA . ALA A 1 85 ? -13.885 -9.609 21.112 1.00 53.69 85 ALA A CA 1
ATOM 670 C C . ALA A 1 85 ? -14.814 -10.491 20.245 1.00 53.69 85 ALA A C 1
ATOM 672 O O . ALA A 1 85 ? -15.907 -10.038 19.901 1.00 53.69 85 ALA A O 1
ATOM 673 N N . ALA A 1 86 ? -14.393 -11.716 19.904 1.00 47.41 86 ALA A N 1
ATOM 674 C CA . ALA A 1 86 ? -15.153 -12.724 19.153 1.00 47.41 86 ALA A CA 1
ATOM 675 C C . ALA A 1 86 ? -15.575 -13.892 20.059 1.00 47.41 86 ALA A C 1
ATOM 677 O O . ALA A 1 86 ? -16.686 -14.424 19.838 1.00 47.41 86 ALA A O 1
#